Prote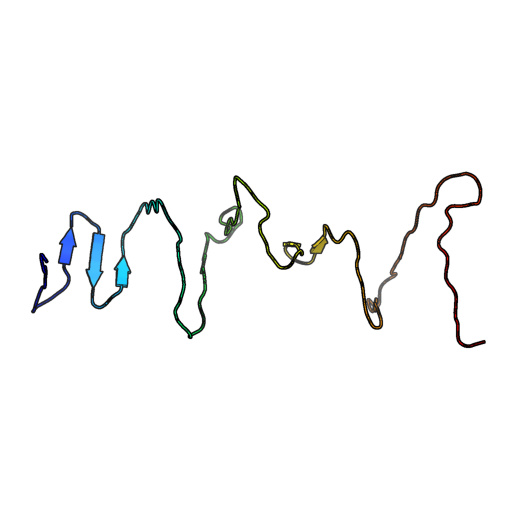in AF-A0A7S2SFD1-F1 (afdb_monomer_lite)

pLDDT: mean 79.33, std 13.16, range [44.53, 97.31]

Sequence (119 aa):
DLTVTSTNGCVVVEAVRFDGGAVSAVTTMEASGDVSLTDTAAQAISHTGAAGGSSDLTVSSTNGCVLVEGVRFDGTSISSVSTLAASSDISLTDTAAQTITHTGATGGSADLSLSSTNG

Radius of gyration: 25.22 Å; chains: 1; bounding box: 49×36×69 Å

Organism: NCBI:txid96639

Foldseek 3Di:
DDDDDDPPAWDDDPHWTHGPNDIDPDPDDDDPDDPDPPPPDDDDPDFPADPPDDRDDDDDDDPDDPPPVDWDDDDPDIDDCPDPPDPDDDDDDDPDDDDDDDDFDPDPPGDDDDDDPPD

Structure (mmCIF, N/CA/C/O backbone):
data_AF-A0A7S2SFD1-F1
#
_entry.id   AF-A0A7S2SFD1-F1
#
loop_
_atom_site.group_PDB
_atom_site.id
_atom_site.type_symbol
_atom_site.label_atom_id
_atom_site.label_alt_id
_atom_site.label_comp_id
_atom_site.label_asym_id
_atom_site.label_entity_id
_atom_site.label_seq_id
_atom_site.pdbx_PDB_ins_code
_atom_site.Cartn_x
_atom_site.Cartn_y
_atom_site.Cartn_z
_atom_site.occupancy
_atom_site.B_iso_or_equiv
_atom_site.auth_seq_id
_atom_site.auth_comp_id
_atom_site.auth_asym_id
_atom_site.auth_atom_id
_atom_site.pdbx_PDB_model_num
ATOM 1 N N . ASP A 1 1 ? -2.258 -12.448 39.566 1.00 72.50 1 ASP A N 1
ATOM 2 C CA . ASP A 1 1 ? -3.152 -12.120 38.443 1.00 72.50 1 ASP A CA 1
ATOM 3 C C . ASP A 1 1 ? -4.561 -11.866 38.907 1.00 72.50 1 ASP A C 1
ATOM 5 O O . ASP A 1 1 ? -5.026 -12.508 39.842 1.00 72.50 1 ASP A O 1
ATOM 9 N N . LEU A 1 2 ? -5.218 -10.915 38.252 1.00 84.94 2 LEU A N 1
ATOM 10 C CA . LEU A 1 2 ? -6.658 -10.731 38.332 1.00 84.94 2 LEU A CA 1
ATOM 11 C C . LEU A 1 2 ? -7.279 -11.387 37.097 1.00 84.94 2 LEU A C 1
ATOM 13 O O . LEU A 1 2 ? -6.846 -11.124 35.978 1.00 84.94 2 LEU A O 1
ATOM 17 N N . THR A 1 3 ? -8.294 -12.223 37.294 1.00 88.75 3 THR A N 1
ATOM 18 C CA . THR A 1 3 ? -9.052 -12.856 36.209 1.00 88.75 3 THR A CA 1
ATOM 19 C C . THR A 1 3 ? -10.498 -12.397 36.279 1.00 88.75 3 THR A C 1
ATOM 21 O O . THR A 1 3 ? -11.146 -12.537 37.313 1.00 88.75 3 THR A O 1
ATOM 24 N N . VAL A 1 4 ? -11.000 -11.854 35.172 1.00 87.56 4 VAL A N 1
ATOM 25 C CA . VAL A 1 4 ? -12.406 -11.478 35.010 1.00 87.56 4 VAL A CA 1
ATOM 26 C C . VAL A 1 4 ? -13.009 -12.419 33.977 1.00 87.56 4 VAL A C 1
ATOM 28 O O . VAL A 1 4 ? -12.522 -12.519 32.854 1.00 87.56 4 VAL A O 1
ATOM 31 N N . THR A 1 5 ? -14.047 -13.155 34.359 1.00 89.81 5 THR A N 1
ATOM 32 C CA . THR A 1 5 ? -14.703 -14.136 33.489 1.00 89.81 5 THR A CA 1
ATOM 33 C C . THR A 1 5 ? -16.205 -14.069 33.703 1.00 89.81 5 THR A C 1
ATOM 35 O O . THR A 1 5 ? -16.668 -13.974 34.837 1.00 89.81 5 THR A O 1
ATOM 38 N N . SER A 1 6 ? -16.963 -14.135 32.611 1.00 88.06 6 SER A N 1
ATOM 39 C CA . SER A 1 6 ? -18.410 -14.335 32.640 1.00 88.06 6 SER A CA 1
ATOM 40 C C . SER A 1 6 ? -18.716 -15.740 32.135 1.00 88.06 6 SER A C 1
ATOM 42 O O . SER A 1 6 ? -18.239 -16.139 31.077 1.00 88.06 6 SER A O 1
ATOM 44 N N . THR A 1 7 ? -19.496 -16.507 32.893 1.00 86.56 7 THR A N 1
ATOM 45 C CA . THR A 1 7 ? -19.909 -17.869 32.514 1.00 86.56 7 THR A CA 1
ATOM 46 C C . THR A 1 7 ? -21.164 -17.885 31.645 1.00 86.56 7 THR A C 1
ATOM 48 O O . THR A 1 7 ? -21.511 -18.919 31.082 1.00 86.56 7 THR A O 1
ATOM 51 N N . ASN A 1 8 ? -21.865 -16.752 31.542 1.00 85.25 8 ASN A N 1
ATOM 52 C CA . ASN A 1 8 ? -23.174 -16.652 30.896 1.00 85.25 8 ASN A CA 1
ATOM 53 C C . ASN A 1 8 ? -23.279 -15.442 29.952 1.00 85.25 8 ASN A C 1
ATOM 55 O O . ASN A 1 8 ? -24.357 -14.875 29.789 1.00 85.25 8 ASN A O 1
ATOM 59 N N . GLY A 1 9 ? -22.173 -15.037 29.321 1.00 89.44 9 GLY A N 1
ATOM 60 C CA . GLY A 1 9 ? -22.171 -13.966 28.326 1.00 89.44 9 GLY A CA 1
ATOM 61 C C . GLY A 1 9 ? -20.807 -13.306 28.154 1.00 89.44 9 GLY A C 1
ATOM 62 O O . GLY A 1 9 ? -19.777 -13.870 28.510 1.00 89.44 9 GLY A O 1
ATOM 63 N N . CYS A 1 10 ? -20.817 -12.085 27.625 1.00 93.44 10 CYS A N 1
ATOM 64 C CA . CYS A 1 10 ? -19.624 -11.258 27.479 1.00 93.44 10 CYS A CA 1
ATOM 65 C C . CYS A 1 10 ? -19.280 -10.507 28.769 1.00 93.44 10 CYS A C 1
ATOM 67 O O . CYS A 1 10 ? -20.143 -10.278 29.620 1.00 93.44 10 CYS 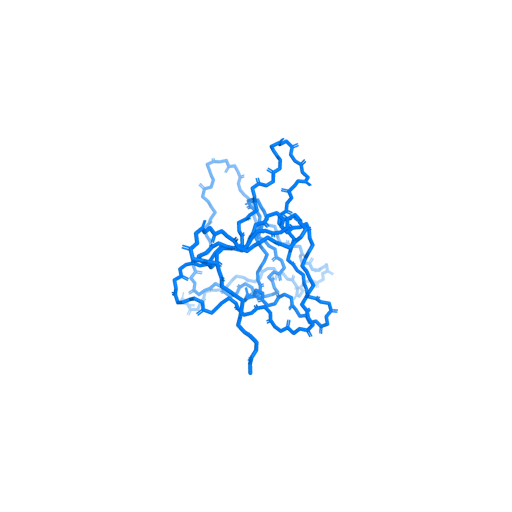A O 1
ATOM 69 N N . VAL A 1 11 ? -18.043 -10.024 28.855 1.00 95.12 11 VAL A N 1
ATOM 70 C CA . VAL A 1 11 ? -17.688 -8.940 29.779 1.00 95.12 11 VAL A CA 1
ATOM 71 C C . VAL A 1 11 ? -17.927 -7.618 29.054 1.00 95.12 11 VAL A C 1
ATOM 73 O O . VAL A 1 11 ? -17.469 -7.441 27.924 1.00 95.12 11 VAL A O 1
ATOM 76 N N . VAL A 1 12 ? -18.669 -6.709 29.686 1.00 94.31 12 VAL A N 1
ATOM 77 C CA . VAL A 1 12 ? -18.934 -5.364 29.163 1.00 94.31 12 VAL A CA 1
ATOM 78 C C . VAL A 1 12 ? -18.292 -4.347 30.093 1.00 94.31 12 VAL A C 1
ATOM 80 O O . VAL A 1 12 ? -18.529 -4.388 31.300 1.00 94.31 12 VAL A O 1
ATOM 83 N N . VAL A 1 13 ? -17.493 -3.450 29.525 1.00 94.00 13 VAL A N 1
ATOM 84 C CA . VAL A 1 13 ? -16.929 -2.284 30.213 1.00 94.00 13 VAL A CA 1
ATOM 85 C C . VAL A 1 13 ? -17.406 -1.062 29.440 1.00 94.00 13 VAL A C 1
ATOM 87 O O . VAL A 1 13 ? -17.034 -0.875 28.280 1.00 94.00 13 VAL A O 1
ATOM 90 N N . GLU A 1 14 ? -18.319 -0.302 30.044 1.00 95.19 14 GLU A N 1
ATOM 91 C CA . GLU A 1 14 ? -19.106 0.729 29.362 1.00 95.19 14 GLU A CA 1
ATOM 92 C C . GLU A 1 14 ? -19.761 0.178 28.077 1.00 95.19 14 GLU A C 1
ATOM 94 O O . GLU A 1 14 ? -20.685 -0.628 28.155 1.00 95.19 14 GLU A O 1
ATOM 99 N N . ALA A 1 15 ? -19.305 0.604 26.894 1.00 94.75 15 ALA A N 1
ATOM 100 C CA . ALA A 1 15 ? -19.824 0.159 25.601 1.00 94.75 15 ALA A CA 1
ATOM 101 C C . ALA A 1 15 ? -18.981 -0.952 24.953 1.00 94.75 15 ALA A C 1
ATOM 103 O O . ALA A 1 15 ? -19.439 -1.583 24.003 1.00 94.75 15 ALA A O 1
ATOM 104 N N . VAL A 1 16 ? -17.762 -1.200 25.442 1.00 97.31 16 VAL A N 1
ATOM 105 C CA . VAL A 1 16 ? -16.849 -2.184 24.852 1.00 97.31 16 VAL A CA 1
ATOM 106 C C . VAL A 1 16 ? -17.237 -3.581 25.320 1.00 97.31 16 VAL A C 1
ATOM 108 O O . VAL A 1 16 ? -17.360 -3.845 26.519 1.00 97.31 16 VAL A O 1
ATOM 111 N N . ARG A 1 17 ? -17.410 -4.495 24.361 1.00 95.94 17 ARG A N 1
ATOM 112 C CA . ARG A 1 17 ? -17.771 -5.897 24.605 1.00 95.94 17 ARG A CA 1
ATOM 113 C C . ARG A 1 17 ? -16.586 -6.814 24.314 1.00 95.94 17 ARG A C 1
ATOM 115 O O . ARG A 1 17 ? -16.077 -6.818 23.192 1.00 95.94 17 ARG A O 1
ATOM 122 N N . PHE A 1 18 ? -16.246 -7.649 25.295 1.00 96.06 18 PHE A N 1
ATOM 123 C CA . PHE A 1 18 ? -15.273 -8.738 25.198 1.00 96.06 18 PHE A CA 1
ATOM 124 C C . PHE A 1 18 ? -16.003 -10.083 25.166 1.00 96.06 18 PHE A C 1
ATOM 126 O O . PHE A 1 18 ? -16.700 -10.435 26.123 1.00 96.06 18 PHE A O 1
ATOM 133 N N . ASP A 1 19 ? -15.858 -10.831 24.074 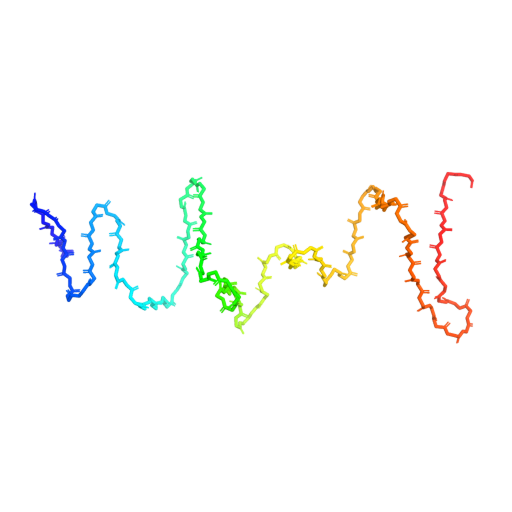1.00 94.06 19 ASP A N 1
ATOM 134 C CA . ASP A 1 19 ? -16.625 -12.055 23.825 1.00 94.06 19 ASP A CA 1
ATOM 135 C C . ASP A 1 19 ? -15.793 -13.113 23.095 1.00 94.06 19 ASP A C 1
ATOM 137 O O . ASP A 1 19 ? -15.483 -12.962 21.916 1.00 94.06 19 ASP A O 1
ATOM 141 N N . GLY A 1 20 ? -15.396 -14.172 23.808 1.00 85.19 20 GLY A N 1
ATOM 142 C CA . GLY A 1 20 ? -14.711 -15.327 23.211 1.00 85.19 20 GLY A CA 1
ATOM 143 C C . GLY A 1 20 ? -13.415 -15.012 22.446 1.00 85.19 20 GLY A C 1
ATOM 144 O O . GLY A 1 20 ? -13.030 -15.793 21.585 1.00 85.19 20 GLY A O 1
ATOM 145 N N . GLY A 1 21 ? -12.763 -13.876 22.728 1.00 86.25 21 GLY A N 1
ATOM 146 C CA . GLY A 1 21 ? -11.556 -13.390 22.040 1.00 86.25 21 GLY A CA 1
ATOM 147 C C . GLY A 1 21 ? -11.789 -12.186 21.119 1.00 86.25 21 GLY A C 1
ATOM 148 O O . GLY A 1 21 ? -10.844 -11.462 20.817 1.00 86.25 21 GLY A O 1
ATOM 149 N N . ALA A 1 22 ? -13.036 -11.914 20.728 1.00 92.38 22 ALA A N 1
ATOM 150 C CA . ALA A 1 22 ? -13.382 -10.708 19.991 1.00 92.38 22 ALA A CA 1
ATOM 151 C C . ALA A 1 22 ? -13.518 -9.505 20.932 1.00 92.38 22 ALA A C 1
ATOM 153 O O . ALA A 1 22 ? -14.052 -9.612 22.042 1.00 92.38 22 ALA A O 1
ATOM 154 N N . VAL A 1 23 ? -13.095 -8.342 20.441 1.00 95.50 23 VAL A N 1
ATOM 155 C CA . VAL A 1 23 ? -13.347 -7.046 21.071 1.00 95.50 23 VAL A CA 1
ATOM 156 C C . VAL A 1 23 ? -14.126 -6.195 20.076 1.00 95.50 23 VAL A C 1
ATOM 158 O O . VAL A 1 23 ? -13.734 -6.067 18.919 1.00 95.50 23 VAL A O 1
ATOM 161 N N . SER A 1 24 ? -15.262 -5.651 20.503 1.00 96.31 24 SER A N 1
ATOM 162 C CA . SER A 1 24 ? -16.178 -4.903 19.634 1.00 96.31 24 SER A CA 1
ATOM 163 C C . SER A 1 24 ? -16.642 -3.605 20.287 1.00 96.31 24 SER A C 1
ATOM 165 O O . SER A 1 24 ? -16.454 -3.406 21.488 1.00 96.31 24 SER A O 1
ATOM 167 N N . ALA A 1 25 ? -17.216 -2.714 19.470 1.00 96.88 25 ALA A N 1
ATOM 168 C CA . ALA A 1 25 ? -17.609 -1.352 19.847 1.00 96.88 25 ALA A CA 1
ATOM 169 C C . ALA A 1 25 ? -16.451 -0.461 20.343 1.00 96.88 25 ALA A C 1
ATOM 171 O O . ALA A 1 25 ? -16.687 0.627 20.865 1.00 96.88 25 ALA A O 1
ATOM 172 N N . VAL A 1 26 ? -15.198 -0.890 20.139 1.00 95.81 26 VAL A N 1
ATOM 173 C CA . VAL A 1 26 ? -14.018 -0.053 20.366 1.00 95.81 26 VAL A CA 1
ATOM 174 C C . VAL A 1 26 ? -14.070 1.110 19.391 1.00 95.81 26 VAL A C 1
ATOM 176 O O . VAL A 1 26 ? -14.001 0.921 18.179 1.00 95.81 26 VAL A O 1
ATOM 179 N N . THR A 1 27 ? -14.194 2.312 19.937 1.00 94.06 27 THR A N 1
ATOM 180 C CA . THR A 1 27 ? -14.138 3.545 19.153 1.00 94.06 27 THR A CA 1
ATOM 181 C C . THR A 1 27 ? -12.697 3.992 18.926 1.00 94.06 27 THR A C 1
ATOM 183 O O . THR A 1 27 ? -12.394 4.537 17.870 1.00 94.06 27 THR A O 1
ATOM 186 N N . THR A 1 28 ? -11.811 3.734 19.897 1.00 93.62 28 THR A N 1
ATOM 187 C CA . THR A 1 28 ? -10.402 4.153 19.878 1.00 93.62 28 THR A CA 1
ATOM 188 C C . THR A 1 28 ? -9.523 3.114 20.575 1.00 93.62 28 THR A C 1
ATOM 190 O O . THR A 1 28 ? -9.871 2.642 21.657 1.00 93.62 28 THR A O 1
ATOM 193 N N . MET A 1 29 ? -8.376 2.784 19.976 1.00 93.56 29 MET A N 1
ATOM 194 C CA . MET A 1 29 ? -7.340 1.928 20.561 1.00 93.56 29 MET A CA 1
ATOM 195 C C . MET A 1 29 ? -5.991 2.647 20.499 1.00 93.56 29 MET A C 1
ATOM 197 O O . MET A 1 29 ? -5.566 3.058 19.423 1.00 93.56 29 MET A O 1
ATOM 201 N N . GLU A 1 30 ? -5.315 2.758 21.643 1.00 94.25 30 GLU A N 1
ATOM 202 C CA . GLU A 1 30 ? -3.949 3.278 21.741 1.00 94.25 30 GLU A CA 1
ATOM 203 C C . GLU A 1 30 ? -3.011 2.173 22.238 1.00 94.25 30 GLU A C 1
ATOM 205 O O . GLU A 1 30 ? -3.281 1.529 23.254 1.00 94.25 30 GLU A O 1
ATOM 210 N N . ALA A 1 31 ? -1.909 1.954 21.517 1.00 93.75 31 ALA A N 1
ATOM 211 C CA . ALA A 1 31 ? -0.865 0.996 21.870 1.00 93.75 31 ALA A CA 1
ATOM 212 C C . ALA A 1 31 ? 0.478 1.729 22.009 1.00 93.75 31 ALA A C 1
ATOM 214 O O . ALA A 1 31 ? 0.907 2.425 21.093 1.00 93.75 31 ALA A O 1
ATOM 215 N N . SER A 1 32 ? 1.145 1.574 23.157 1.00 92.81 32 SER A N 1
ATOM 216 C CA . SER A 1 32 ? 2.461 2.179 23.431 1.00 92.81 32 SER A CA 1
ATOM 217 C C . SER A 1 32 ? 3.646 1.327 22.957 1.00 92.81 32 SER A C 1
ATOM 219 O O . SER A 1 32 ? 4.796 1.736 23.112 1.00 92.81 32 SER A O 1
ATOM 221 N N . GLY A 1 33 ? 3.370 0.150 22.395 1.00 92.88 33 GLY A N 1
ATOM 222 C CA . GLY A 1 33 ? 4.352 -0.787 21.859 1.00 92.88 33 GLY A CA 1
ATOM 223 C C . GLY A 1 33 ? 3.838 -1.459 20.590 1.00 92.88 33 GLY A C 1
ATOM 224 O O . GLY A 1 33 ? 2.889 -0.982 19.964 1.00 92.88 33 GLY A O 1
ATOM 225 N N . ASP A 1 34 ? 4.458 -2.574 20.221 1.00 93.56 34 ASP A N 1
ATOM 226 C CA . ASP A 1 34 ? 4.181 -3.229 18.947 1.00 93.56 34 ASP A CA 1
ATOM 227 C C . ASP A 1 34 ? 2.776 -3.835 18.900 1.00 93.56 34 ASP A C 1
ATOM 229 O O . ASP A 1 34 ? 2.378 -4.630 19.757 1.00 93.56 34 ASP A O 1
ATOM 233 N N . VAL A 1 35 ? 2.044 -3.518 17.832 1.00 92.25 35 VAL A N 1
ATOM 234 C CA . VAL A 1 35 ? 0.856 -4.277 17.445 1.00 92.25 35 VAL A CA 1
ATOM 235 C C . VAL A 1 35 ? 1.333 -5.465 16.630 1.00 92.25 35 VAL A C 1
ATOM 237 O O . VAL A 1 35 ? 1.526 -5.391 15.418 1.00 92.25 35 VAL A O 1
ATOM 240 N N . SER A 1 36 ? 1.578 -6.566 17.328 1.00 92.00 36 SER A N 1
ATOM 241 C CA . SER A 1 36 ? 2.023 -7.795 16.698 1.00 92.00 36 SER A CA 1
ATOM 242 C C . SER A 1 36 ? 0.810 -8.617 16.285 1.00 92.00 36 SER A C 1
ATOM 244 O O . SER A 1 36 ? 0.136 -9.232 17.112 1.00 92.00 36 SER A O 1
ATOM 246 N N . LEU A 1 37 ? 0.514 -8.610 14.990 1.00 91.38 37 LEU A N 1
ATOM 247 C CA . LEU A 1 37 ? -0.411 -9.564 14.409 1.00 91.38 37 LEU A CA 1
ATOM 248 C C . LEU A 1 37 ? 0.390 -10.851 14.163 1.00 91.38 37 LEU A C 1
ATOM 250 O O . LEU A 1 37 ? 1.087 -11.008 13.163 1.00 91.38 37 LEU A O 1
ATOM 254 N N . THR A 1 38 ? 0.367 -11.747 15.147 1.00 92.81 38 THR A N 1
ATOM 255 C CA . THR A 1 38 ? 1.222 -12.949 15.186 1.00 92.81 38 THR A CA 1
ATOM 256 C C . THR A 1 38 ? 0.512 -14.230 14.801 1.00 92.81 38 THR A C 1
ATOM 258 O O . THR A 1 38 ? 1.158 -15.278 14.750 1.00 92.81 38 THR A O 1
ATOM 261 N N . ASP A 1 39 ? -0.800 -14.169 14.559 1.00 88.81 39 ASP A N 1
ATOM 262 C CA . ASP A 1 39 ? -1.531 -15.326 14.071 1.00 88.81 39 ASP A CA 1
ATOM 263 C C . ASP A 1 39 ? -0.822 -15.872 12.834 1.00 88.81 39 ASP A C 1
ATOM 265 O O . ASP A 1 39 ? -0.483 -15.162 11.890 1.00 88.81 39 ASP A O 1
ATOM 269 N N . THR A 1 40 ? -0.572 -17.162 12.862 1.00 87.75 40 THR A N 1
ATOM 270 C CA . THR A 1 40 ? 0.002 -17.857 11.723 1.00 87.75 40 THR A CA 1
ATOM 271 C C . THR A 1 40 ? -0.972 -17.935 10.541 1.00 87.75 40 THR A C 1
ATOM 273 O O . THR A 1 40 ? -0.548 -18.213 9.422 1.00 87.75 40 THR A O 1
ATOM 276 N N . ALA A 1 41 ? -2.270 -17.710 10.772 1.00 89.06 41 ALA A N 1
ATOM 277 C CA . ALA A 1 41 ? -3.305 -17.639 9.750 1.00 89.06 41 ALA A CA 1
ATOM 278 C C . ALA A 1 41 ? -3.354 -16.266 9.053 1.00 89.06 41 ALA A C 1
ATOM 280 O O . ALA A 1 41 ? -2.712 -15.306 9.469 1.00 89.06 41 ALA A O 1
ATOM 281 N N . ALA A 1 42 ? -4.119 -16.175 7.957 1.00 81.00 42 ALA A N 1
ATOM 282 C CA . ALA A 1 42 ? -4.254 -14.948 7.180 1.00 81.00 42 ALA A CA 1
ATOM 283 C C . ALA A 1 42 ? -4.776 -13.806 8.048 1.00 81.00 42 ALA A C 1
ATOM 285 O O . ALA A 1 42 ? -5.852 -13.879 8.643 1.00 81.00 42 ALA A O 1
ATOM 286 N N . GLN A 1 43 ? -4.014 -12.727 8.047 1.00 87.69 43 GLN A N 1
ATOM 287 C CA . GLN A 1 43 ? -4.381 -11.514 8.735 1.00 87.69 43 GLN A CA 1
ATOM 288 C C . GLN A 1 43 ? -4.732 -10.475 7.703 1.00 87.69 43 GLN A C 1
ATOM 290 O O . GLN A 1 43 ? -4.036 -10.278 6.706 1.00 87.69 43 GLN A O 1
ATOM 295 N N . ALA A 1 44 ? -5.824 -9.792 7.973 1.00 88.56 44 ALA A N 1
ATOM 296 C CA . ALA A 1 44 ? -6.205 -8.639 7.211 1.00 88.56 44 ALA A CA 1
ATOM 297 C C . ALA A 1 44 ? -6.418 -7.502 8.185 1.00 88.56 44 ALA A C 1
ATOM 299 O O . ALA A 1 44 ? -7.100 -7.637 9.201 1.00 88.56 44 ALA A O 1
ATOM 300 N N . ILE A 1 45 ? -5.894 -6.352 7.802 1.00 88.38 45 ILE A N 1
ATOM 301 C CA . ILE A 1 45 ? -6.420 -5.090 8.279 1.00 88.38 45 ILE A CA 1
ATOM 302 C C . ILE A 1 45 ? -7.526 -4.743 7.284 1.00 88.38 45 ILE A C 1
ATOM 304 O O . ILE A 1 45 ? -7.272 -4.174 6.224 1.00 88.38 45 ILE A O 1
ATOM 308 N N . SER A 1 46 ? -8.745 -5.214 7.560 1.00 87.50 46 SER A N 1
ATOM 309 C CA . SER A 1 46 ? -9.887 -4.961 6.682 1.00 87.50 46 SER A CA 1
ATOM 310 C C . SER A 1 46 ? -10.510 -3.615 7.019 1.00 87.50 46 SER A C 1
ATOM 312 O O . SER A 1 46 ? -10.961 -3.381 8.138 1.00 87.50 46 SER A O 1
ATOM 314 N N . HIS A 1 47 ? -10.544 -2.741 6.021 1.00 85.56 47 HIS A N 1
ATOM 315 C CA . HIS A 1 47 ? -11.204 -1.452 6.078 1.00 85.56 47 HIS A CA 1
ATOM 316 C C . HIS A 1 47 ? -12.300 -1.446 5.015 1.00 85.56 47 HIS A C 1
ATOM 318 O O . HIS A 1 47 ? -12.010 -1.440 3.822 1.00 85.56 47 HIS A O 1
ATOM 324 N N . THR A 1 48 ? -13.562 -1.500 5.431 1.00 82.75 48 THR A N 1
ATOM 325 C CA . THR A 1 48 ? -14.694 -1.532 4.494 1.00 82.75 48 THR A CA 1
ATOM 326 C C . THR A 1 48 ? -14.969 -0.170 3.871 1.00 82.75 48 THR A C 1
ATOM 328 O O . THR A 1 48 ? -15.392 -0.108 2.720 1.00 82.75 48 THR A O 1
ATOM 331 N N . GLY A 1 49 ? -14.707 0.907 4.617 1.00 76.88 49 GLY A N 1
ATOM 332 C CA . GLY A 1 49 ? -15.017 2.276 4.219 1.00 76.88 49 GLY A CA 1
ATOM 333 C C . GLY A 1 49 ? -16.496 2.515 3.867 1.00 76.88 49 GLY A C 1
ATOM 334 O O . GLY A 1 49 ? -17.321 1.603 3.839 1.00 76.88 49 GLY A O 1
ATOM 335 N N . ALA A 1 50 ? -16.867 3.769 3.616 1.00 78.25 50 ALA A N 1
ATOM 336 C CA . ALA A 1 50 ? -18.144 4.127 3.012 1.00 78.25 50 ALA A CA 1
ATOM 337 C C . ALA A 1 50 ? -18.041 4.123 1.473 1.00 78.25 50 ALA A C 1
ATOM 339 O O . ALA A 1 50 ? -17.062 4.608 0.901 1.00 78.25 50 ALA A O 1
ATOM 340 N N . ALA A 1 51 ? -19.070 3.613 0.786 1.00 71.25 51 ALA A N 1
ATOM 341 C CA . ALA A 1 51 ? -19.151 3.669 -0.673 1.00 71.25 51 ALA A CA 1
ATOM 342 C C . ALA A 1 51 ? -19.300 5.127 -1.151 1.00 71.25 51 ALA A C 1
ATOM 344 O O . ALA A 1 51 ? -20.162 5.849 -0.656 1.00 71.25 51 ALA A O 1
ATOM 345 N N . GLY A 1 52 ? -18.493 5.551 -2.131 1.00 64.88 52 GLY A N 1
ATOM 346 C CA . GLY A 1 52 ? -18.564 6.906 -2.708 1.00 64.88 52 GLY A CA 1
ATOM 347 C C . GLY A 1 52 ? -17.345 7.802 -2.469 1.00 64.88 52 GLY A C 1
ATOM 348 O O . GLY A 1 52 ? -17.360 8.948 -2.908 1.00 64.88 52 GLY A O 1
ATOM 349 N N . GLY A 1 53 ? -16.281 7.268 -1.860 1.00 62.25 53 GLY A N 1
ATOM 350 C CA . GLY A 1 53 ? -14.960 7.902 -1.769 1.00 62.25 53 GLY A CA 1
ATOM 351 C C . GLY A 1 53 ? -14.692 8.616 -0.439 1.00 62.25 53 GLY A C 1
ATOM 352 O O . GLY A 1 53 ? -15.598 9.185 0.167 1.00 62.25 53 GLY A O 1
ATOM 353 N N . SER A 1 54 ? -13.417 8.632 -0.025 1.00 59.28 54 SER A N 1
ATOM 354 C CA . SER A 1 54 ? -12.830 9.236 1.199 1.00 59.28 54 SER A CA 1
ATOM 355 C C . SER A 1 54 ? -12.815 8.378 2.469 1.00 59.28 54 SER A C 1
ATOM 357 O O . SER A 1 54 ? -12.510 8.884 3.546 1.00 59.28 54 SER A O 1
ATOM 359 N N . SER A 1 55 ? -13.151 7.094 2.388 1.00 77.81 55 SER A N 1
ATOM 360 C CA . SER A 1 55 ? -13.014 6.172 3.519 1.00 77.81 55 SER A CA 1
ATOM 361 C C . SER A 1 55 ? -11.982 5.110 3.174 1.00 77.81 55 SER A C 1
ATOM 363 O O . SER A 1 55 ? -12.335 3.993 2.794 1.00 77.81 55 SER A O 1
ATOM 365 N N . ASP A 1 56 ? -10.716 5.476 3.337 1.00 79.88 56 ASP A N 1
ATOM 366 C CA . ASP A 1 56 ? -9.577 4.671 2.908 1.00 79.88 56 ASP A CA 1
ATOM 367 C C . ASP A 1 56 ? -8.791 4.125 4.106 1.00 79.88 56 ASP A C 1
ATOM 369 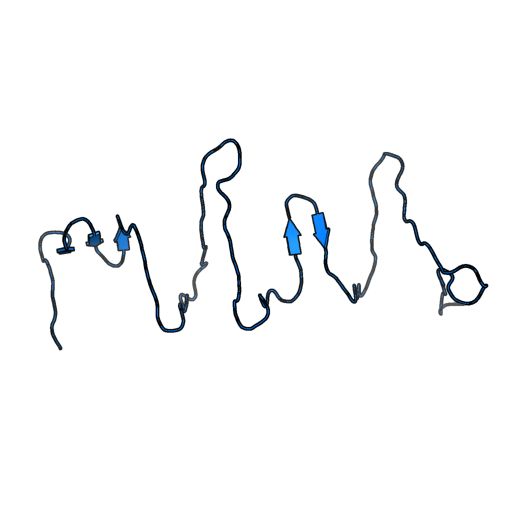O O . ASP A 1 56 ? -8.740 4.732 5.179 1.00 79.88 56 ASP A O 1
ATOM 373 N N . LEU A 1 57 ? -8.127 2.983 3.912 1.00 83.81 57 LEU A N 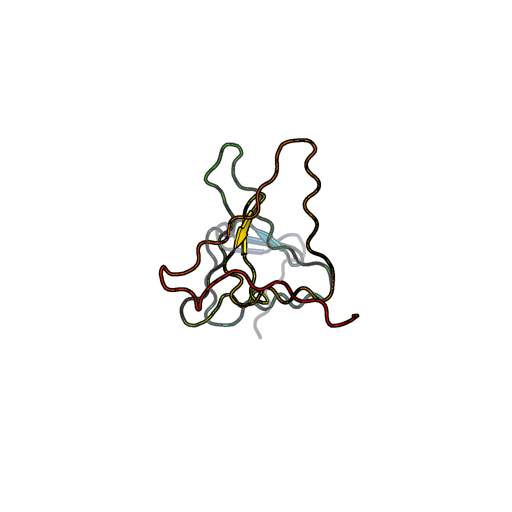1
ATOM 374 C CA . LEU A 1 57 ? -7.159 2.464 4.875 1.00 83.81 57 LEU A CA 1
ATOM 375 C C . LEU A 1 57 ? -5.865 3.287 4.814 1.00 83.81 57 LEU A C 1
ATOM 377 O O . LEU A 1 57 ? -5.225 3.349 3.766 1.00 83.81 57 LEU A O 1
ATOM 381 N N . THR A 1 58 ? -5.445 3.859 5.947 1.00 78.06 58 THR A N 1
ATOM 382 C CA . THR A 1 58 ? -4.183 4.614 6.059 1.00 78.06 58 THR A CA 1
ATOM 383 C C . THR A 1 58 ? -3.136 3.833 6.862 1.00 78.06 58 THR A C 1
ATOM 385 O O . THR A 1 58 ? -3.399 3.436 7.995 1.00 78.06 58 THR A O 1
ATOM 388 N N . VAL A 1 59 ? -1.940 3.641 6.283 1.00 84.62 59 VAL A N 1
ATOM 389 C CA . VAL A 1 59 ? -0.773 2.972 6.901 1.00 84.62 59 VAL A CA 1
ATOM 390 C C . VAL A 1 59 ? 0.448 3.895 6.815 1.00 84.62 59 VAL A C 1
ATOM 392 O O . VAL A 1 59 ? 0.822 4.322 5.723 1.00 84.62 59 VAL A O 1
ATOM 395 N N . SER A 1 60 ? 1.075 4.210 7.957 1.00 63.66 60 SER A N 1
ATOM 396 C CA . SER A 1 60 ? 2.153 5.210 8.050 1.00 63.66 60 SER A CA 1
ATOM 397 C C . SER A 1 60 ? 3.140 4.925 9.189 1.00 63.66 60 SER A C 1
ATOM 399 O O . SER A 1 60 ? 2.738 4.439 10.241 1.00 63.66 60 SER A O 1
ATOM 401 N N . SER A 1 61 ? 4.413 5.291 9.004 1.00 72.75 61 SER A N 1
ATOM 402 C CA . SER A 1 61 ? 5.479 5.187 10.017 1.00 72.75 61 SER A CA 1
ATOM 403 C C . SER A 1 61 ? 6.068 6.579 10.328 1.00 72.75 61 SER A C 1
ATOM 405 O O . SER A 1 61 ? 6.450 7.283 9.394 1.00 72.75 61 SER A O 1
ATOM 407 N N . THR A 1 62 ? 6.110 6.997 11.614 1.00 63.97 62 THR A N 1
ATOM 408 C CA . THR A 1 62 ? 6.477 8.375 12.062 1.00 63.97 62 THR A CA 1
ATOM 409 C C . THR A 1 62 ? 7.989 8.611 12.188 1.00 63.97 62 THR A C 1
ATOM 411 O O . THR A 1 62 ? 8.458 9.732 12.000 1.00 63.97 62 THR A O 1
ATOM 414 N N . ASN A 1 63 ? 8.766 7.565 12.495 1.00 66.94 63 ASN A N 1
ATOM 415 C CA . ASN A 1 63 ? 10.220 7.642 12.712 1.00 66.94 63 ASN A CA 1
ATOM 416 C C . ASN A 1 63 ? 11.031 6.694 11.779 1.00 66.94 63 ASN A C 1
ATOM 418 O O . ASN A 1 63 ? 12.210 6.470 12.050 1.00 66.94 63 ASN A O 1
ATOM 422 N N . GLY A 1 64 ? 10.446 6.153 10.687 1.00 51.22 64 GLY A N 1
ATOM 423 C CA . GLY A 1 64 ? 11.089 5.220 9.734 1.00 51.22 64 GLY A CA 1
ATOM 424 C C . GLY A 1 64 ? 10.312 5.021 8.418 1.00 51.22 64 GLY A C 1
ATOM 425 O O . GLY A 1 64 ? 9.335 5.717 8.157 1.00 51.22 64 GLY A O 1
ATOM 426 N N . CYS A 1 65 ? 10.728 4.081 7.562 1.00 48.16 65 CYS A N 1
ATOM 427 C CA . CYS A 1 65 ? 9.951 3.746 6.362 1.00 48.16 65 CYS A CA 1
ATOM 428 C C . CYS A 1 65 ? 8.645 3.049 6.778 1.00 48.16 65 CYS A C 1
ATOM 430 O O . CYS A 1 65 ? 8.645 2.260 7.727 1.00 48.16 65 CYS A O 1
ATOM 432 N N . VAL A 1 66 ? 7.558 3.228 6.013 1.00 61.44 66 VAL A N 1
ATOM 433 C CA . VAL A 1 66 ? 6.710 2.052 5.798 1.00 61.44 66 VAL A CA 1
ATOM 434 C C . VAL A 1 66 ? 7.602 1.137 4.985 1.00 61.44 66 VAL A C 1
ATOM 436 O O . VAL A 1 66 ? 7.750 1.312 3.777 1.00 61.44 66 VAL A O 1
ATOM 439 N N . LEU A 1 67 ? 8.277 0.221 5.676 1.00 53.38 67 LEU A N 1
ATOM 440 C CA . LEU A 1 67 ? 8.770 -0.970 5.023 1.00 53.38 67 LEU A CA 1
ATOM 441 C C . LEU A 1 67 ? 7.528 -1.778 4.658 1.00 53.38 67 LEU A C 1
ATOM 443 O O . LEU A 1 67 ? 7.132 -2.725 5.323 1.00 53.38 67 LEU A O 1
ATOM 447 N N . VAL A 1 68 ? 6.894 -1.339 3.579 1.00 57.09 68 VAL A N 1
ATOM 448 C CA . VAL A 1 68 ? 6.643 -2.288 2.524 1.00 57.09 68 VAL A CA 1
ATOM 449 C C . VAL A 1 68 ? 8.037 -2.598 2.030 1.00 57.09 68 VAL A C 1
ATOM 451 O O . VAL A 1 68 ? 8.847 -1.690 1.850 1.00 57.09 68 VAL A O 1
ATOM 454 N N . GLU A 1 69 ? 8.346 -3.849 1.801 1.00 49.91 69 GLU A N 1
ATOM 455 C CA . GLU A 1 69 ? 9.373 -4.126 0.815 1.00 49.91 69 GLU A CA 1
ATOM 456 C C . GLU A 1 69 ? 9.048 -3.244 -0.438 1.00 49.91 69 GLU A C 1
ATOM 458 O O . GLU A 1 69 ? 7.937 -3.303 -0.967 1.00 49.91 69 GLU A O 1
ATOM 463 N N . GLY A 1 70 ? 9.945 -2.283 -0.745 1.00 58.53 70 GLY A N 1
ATOM 464 C CA . GLY A 1 70 ? 9.709 -0.832 -0.994 1.00 58.53 70 GLY A CA 1
ATOM 465 C C . GLY A 1 70 ? 8.871 -0.344 -2.184 1.00 58.53 70 GLY A C 1
ATOM 466 O O . GLY A 1 70 ? 9.376 0.403 -3.023 1.00 58.53 70 GLY A O 1
ATOM 467 N N . VAL A 1 71 ? 7.584 -0.691 -2.238 1.00 72.06 71 VAL A N 1
ATOM 468 C CA . VAL A 1 71 ? 6.691 -0.356 -3.362 1.00 72.06 71 VAL A CA 1
ATOM 469 C C . VAL A 1 71 ? 5.364 0.246 -2.901 1.00 72.06 71 VAL A C 1
ATOM 471 O O . VAL A 1 71 ? 4.797 -0.146 -1.882 1.00 72.06 71 VAL A O 1
ATOM 474 N N . ARG A 1 72 ? 4.840 1.186 -3.703 1.00 57.25 72 ARG A N 1
ATOM 475 C CA . ARG A 1 72 ? 3.501 1.765 -3.537 1.00 57.25 72 ARG A CA 1
ATOM 476 C C . ARG A 1 72 ? 2.500 1.136 -4.513 1.00 57.25 72 ARG A C 1
ATOM 478 O O . ARG A 1 72 ? 2.747 1.193 -5.711 1.00 57.25 72 ARG A O 1
ATOM 485 N N . PHE A 1 73 ? 1.369 0.626 -4.016 1.00 63.72 73 PHE A N 1
ATOM 486 C CA . PHE A 1 73 ? 0.192 0.230 -4.810 1.00 63.72 73 PHE A CA 1
ATOM 487 C C . PHE A 1 73 ? -0.925 1.262 -4.615 1.00 63.72 73 PHE A C 1
ATOM 489 O O . PHE A 1 73 ? -1.284 1.557 -3.478 1.00 63.72 73 PHE A O 1
ATOM 496 N N . ASP A 1 74 ? -1.458 1.818 -5.702 1.00 44.53 74 ASP A N 1
ATOM 497 C CA . ASP A 1 74 ? -2.483 2.867 -5.660 1.00 44.53 74 ASP A CA 1
ATOM 498 C C . ASP A 1 74 ? -3.454 2.753 -6.837 1.00 44.53 74 ASP A C 1
ATOM 500 O O . ASP A 1 74 ? -3.115 3.116 -7.966 1.00 44.53 74 ASP A O 1
ATOM 504 N N . GLY A 1 75 ? -4.654 2.216 -6.595 1.00 65.75 75 GLY A N 1
ATOM 505 C CA . GLY A 1 75 ? -5.623 1.945 -7.659 1.00 65.75 75 GLY A CA 1
ATOM 506 C C . GLY A 1 75 ? -5.018 1.048 -8.749 1.00 65.75 75 GLY A C 1
ATOM 507 O O . GLY A 1 75 ? -4.801 -0.138 -8.516 1.00 65.75 75 GLY A O 1
ATOM 508 N N . THR A 1 76 ? -4.725 1.617 -9.929 1.00 71.00 76 THR A N 1
ATOM 509 C CA . THR A 1 76 ? -4.044 0.938 -11.057 1.00 71.00 76 THR A CA 1
ATOM 510 C C . THR A 1 76 ? -2.568 1.329 -11.242 1.00 71.00 76 THR A C 1
ATOM 512 O O . THR A 1 76 ? -1.959 0.934 -12.232 1.00 71.00 76 THR A O 1
ATOM 515 N N . SER A 1 77 ? -1.985 2.129 -10.347 1.00 49.06 77 SER A N 1
ATOM 516 C CA . SER A 1 77 ? -0.632 2.686 -10.481 1.00 49.06 77 SER A CA 1
ATOM 517 C C . SER A 1 77 ? 0.339 2.154 -9.426 1.00 49.06 77 SER A C 1
ATOM 519 O O . SER A 1 77 ? -0.036 1.869 -8.288 1.00 49.06 77 SER A O 1
ATOM 521 N N . ILE A 1 78 ? 1.617 2.085 -9.807 1.00 80.75 78 ILE A N 1
ATOM 522 C CA . ILE A 1 78 ? 2.751 1.750 -8.939 1.00 80.75 78 ILE A CA 1
ATOM 523 C C . ILE A 1 78 ? 3.810 2.846 -9.084 1.00 80.75 78 ILE A C 1
ATOM 525 O O . ILE A 1 78 ? 4.070 3.309 -10.193 1.00 80.75 78 ILE A O 1
ATOM 529 N N . SER A 1 79 ? 4.427 3.287 -7.986 1.00 63.78 79 SER A N 1
ATOM 530 C CA . SER A 1 79 ? 5.403 4.385 -8.018 1.00 63.78 79 SER A CA 1
ATOM 531 C C . SER A 1 79 ? 6.533 4.225 -7.000 1.00 63.78 79 SER A C 1
ATOM 533 O O . SER A 1 79 ? 6.526 3.305 -6.183 1.00 63.78 79 SER A O 1
ATOM 535 N N . SER A 1 80 ? 7.470 5.182 -7.029 1.00 66.62 80 SER A N 1
ATOM 536 C CA . SER A 1 80 ? 8.567 5.346 -6.054 1.00 66.62 80 SER A CA 1
ATOM 537 C C . SER A 1 80 ? 9.679 4.301 -6.141 1.00 66.62 80 SER A C 1
ATOM 539 O O . SER A 1 80 ? 10.528 4.199 -5.260 1.00 66.62 80 SER A O 1
ATOM 541 N N . VAL A 1 81 ? 9.709 3.567 -7.246 1.00 76.56 81 VAL A N 1
ATOM 542 C CA . VAL A 1 81 ? 10.743 2.586 -7.534 1.00 76.56 81 VAL A CA 1
ATOM 543 C C . VAL A 1 81 ? 12.021 3.311 -7.992 1.00 76.56 81 VAL A C 1
ATOM 545 O O . VAL A 1 81 ? 12.056 3.844 -9.098 1.00 76.56 81 VAL A O 1
ATOM 548 N N . SER A 1 82 ? 13.063 3.364 -7.146 1.00 77.38 82 SER A N 1
ATOM 549 C CA . SER A 1 82 ? 14.359 4.002 -7.483 1.00 77.38 82 SER A CA 1
ATOM 550 C C . SER A 1 82 ? 15.211 3.144 -8.416 1.00 77.38 82 SER A C 1
ATOM 552 O O . SER A 1 82 ? 15.895 3.653 -9.298 1.00 77.38 82 SER A O 1
ATOM 554 N N . THR A 1 83 ? 15.149 1.832 -8.202 1.00 70.94 83 THR A N 1
ATOM 555 C CA . THR A 1 83 ? 15.696 0.804 -9.076 1.00 70.94 83 THR A CA 1
ATOM 556 C C . THR A 1 83 ? 14.568 -0.169 -9.312 1.00 70.94 83 THR A C 1
ATOM 558 O O . THR A 1 83 ? 14.176 -0.900 -8.403 1.00 70.94 83 THR A O 1
ATOM 561 N N . LEU A 1 84 ? 14.036 -0.178 -10.530 1.00 78.00 84 LEU A N 1
ATOM 562 C CA . LEU A 1 84 ? 13.183 -1.275 -10.950 1.00 78.00 84 LEU A CA 1
ATOM 563 C C . LEU A 1 84 ? 14.104 -2.324 -11.550 1.00 78.00 84 LEU A C 1
ATOM 565 O O . LEU A 1 84 ? 14.339 -2.355 -12.754 1.00 78.00 84 LEU A O 1
ATOM 569 N N . ALA A 1 85 ? 14.694 -3.140 -10.684 1.00 72.56 85 ALA A N 1
ATOM 570 C CA . ALA A 1 85 ? 15.396 -4.323 -11.137 1.00 72.56 85 ALA A CA 1
ATOM 571 C C . ALA A 1 85 ? 14.341 -5.347 -11.565 1.00 72.56 85 ALA A C 1
ATOM 573 O O . ALA A 1 85 ? 13.790 -6.074 -10.741 1.00 72.56 85 ALA A O 1
ATOM 574 N N . ALA A 1 86 ? 14.040 -5.369 -12.860 1.00 80.06 86 ALA A N 1
ATOM 575 C CA . ALA A 1 86 ? 13.327 -6.471 -13.478 1.00 80.06 86 ALA A CA 1
ATOM 576 C C . ALA A 1 86 ? 14.370 -7.488 -13.953 1.00 80.06 86 ALA A C 1
ATOM 578 O O . ALA A 1 86 ? 15.254 -7.163 -14.738 1.00 80.06 86 ALA A O 1
ATOM 579 N N . SER A 1 87 ? 14.294 -8.722 -13.465 1.00 81.31 87 SER A N 1
ATOM 580 C CA . SER A 1 87 ? 15.193 -9.805 -13.883 1.00 81.31 87 SER A CA 1
ATOM 581 C C . SER A 1 87 ? 14.814 -10.432 -15.239 1.00 81.31 87 SER A C 1
ATOM 583 O O . SER A 1 87 ? 15.512 -11.332 -15.699 1.00 81.31 87 SER A O 1
ATOM 585 N N . SER A 1 88 ? 13.724 -9.975 -15.867 1.00 80.75 88 SER A N 1
ATOM 586 C CA . SER A 1 88 ? 13.179 -10.419 -17.159 1.00 80.75 88 SER A CA 1
ATOM 587 C C . SER A 1 88 ? 12.459 -9.234 -17.830 1.00 80.75 88 SER A C 1
ATOM 589 O O . SER A 1 88 ? 12.956 -8.109 -17.787 1.00 80.75 88 SER A O 1
ATOM 591 N N . ASP A 1 89 ? 11.291 -9.457 -18.425 1.00 84.50 89 ASP A N 1
ATOM 592 C CA . ASP A 1 89 ? 10.712 -8.541 -19.397 1.00 84.50 89 ASP A CA 1
ATOM 593 C C . ASP A 1 89 ? 9.703 -7.589 -18.740 1.00 84.50 89 ASP A C 1
ATOM 595 O O . ASP A 1 89 ? 8.858 -7.991 -17.939 1.00 84.50 89 ASP A O 1
ATOM 599 N N . ILE A 1 90 ? 9.742 -6.317 -19.131 1.00 87.25 90 ILE A N 1
ATOM 600 C CA . ILE A 1 90 ? 8.661 -5.354 -18.889 1.00 87.25 90 ILE A CA 1
ATOM 601 C C . ILE A 1 90 ? 7.793 -5.348 -20.158 1.00 87.25 90 ILE A C 1
ATOM 603 O O . ILE A 1 90 ? 8.248 -4.899 -21.206 1.00 87.25 90 ILE A O 1
ATOM 607 N N . SER A 1 91 ? 6.562 -5.868 -20.096 1.00 82.62 91 SER A N 1
ATOM 608 C CA . SER A 1 91 ? 5.645 -5.972 -21.246 1.00 82.62 91 SER A CA 1
ATOM 609 C C . SER A 1 91 ? 4.553 -4.902 -21.203 1.00 82.62 91 SER A C 1
ATOM 611 O O . SER A 1 91 ? 3.944 -4.670 -20.161 1.00 82.62 91 SER A O 1
ATOM 613 N N . LEU A 1 92 ? 4.276 -4.278 -22.345 1.00 88.06 92 LEU A N 1
ATOM 614 C CA . LEU A 1 92 ? 3.241 -3.262 -22.533 1.00 88.06 92 LEU A CA 1
ATOM 615 C C . LEU A 1 92 ? 2.315 -3.753 -23.663 1.00 88.06 92 LEU A C 1
ATOM 617 O O . LEU A 1 92 ? 2.727 -3.805 -24.821 1.00 88.06 92 LEU A O 1
ATOM 621 N N . THR A 1 93 ? 1.090 -4.186 -23.343 1.00 80.50 93 THR A N 1
ATOM 622 C CA . THR A 1 93 ? 0.235 -5.019 -24.225 1.00 80.50 93 THR A CA 1
ATOM 623 C C . THR A 1 93 ? -1.104 -4.398 -24.636 1.00 80.50 93 THR A C 1
ATOM 625 O O . THR A 1 93 ? -1.920 -5.079 -25.256 1.00 80.50 93 THR A O 1
ATOM 628 N N . ASP A 1 94 ? -1.351 -3.128 -24.316 1.00 86.69 94 ASP A N 1
ATOM 629 C CA . ASP A 1 94 ? -2.579 -2.447 -24.741 1.00 86.69 94 ASP A CA 1
ATOM 630 C C . ASP A 1 94 ? -2.733 -2.477 -26.284 1.00 86.69 94 ASP A C 1
ATOM 632 O O . ASP A 1 94 ? -1.766 -2.339 -27.035 1.00 86.69 94 ASP A O 1
ATOM 636 N N . THR A 1 95 ? -3.961 -2.679 -26.770 1.00 84.25 95 THR A N 1
ATOM 637 C CA . THR A 1 95 ? -4.300 -2.653 -28.209 1.00 84.25 95 THR A CA 1
ATOM 638 C C . THR A 1 95 ? -4.370 -1.235 -28.774 1.00 84.25 95 THR A C 1
ATOM 640 O O . THR A 1 95 ? -4.345 -1.044 -29.992 1.00 84.25 95 THR A O 1
ATOM 643 N N . ALA A 1 96 ? -4.468 -0.243 -27.887 1.00 88.50 96 ALA A N 1
ATOM 644 C CA . ALA A 1 96 ? -4.314 1.161 -28.219 1.00 88.50 96 ALA A CA 1
ATOM 645 C C . ALA A 1 96 ? -2.828 1.544 -28.363 1.00 88.50 96 ALA A C 1
ATOM 647 O O . ALA A 1 96 ? -1.918 0.746 -28.142 1.00 88.50 96 ALA A O 1
ATOM 648 N N . ALA A 1 97 ? -2.566 2.792 -28.757 1.00 84.56 97 ALA A N 1
ATOM 649 C CA . ALA A 1 97 ? -1.204 3.308 -28.831 1.00 84.56 97 ALA A CA 1
ATOM 650 C C . ALA A 1 97 ? -0.562 3.369 -27.433 1.00 84.56 97 ALA A C 1
ATOM 652 O O . ALA A 1 97 ? -1.149 3.913 -26.499 1.00 84.56 97 ALA A O 1
ATOM 653 N N . GLN A 1 98 ? 0.660 2.848 -27.320 1.00 85.81 98 GLN A N 1
ATOM 654 C CA . GLN A 1 98 ? 1.438 2.799 -26.082 1.00 85.81 98 GLN A CA 1
ATOM 655 C C . GLN A 1 98 ? 2.752 3.559 -26.253 1.00 85.81 98 GLN A C 1
ATOM 657 O O . GLN A 1 98 ? 3.337 3.552 -27.338 1.00 85.81 98 GLN A O 1
ATOM 662 N N . THR A 1 99 ? 3.241 4.180 -25.178 1.00 84.25 99 THR A N 1
ATOM 663 C CA . THR A 1 99 ? 4.431 5.038 -25.232 1.00 84.25 99 THR A CA 1
ATOM 664 C C . THR A 1 99 ? 5.326 4.811 -24.018 1.00 84.25 99 THR A C 1
ATOM 666 O O . THR A 1 99 ? 4.859 4.883 -22.883 1.00 84.25 99 THR A O 1
ATOM 669 N N . ILE A 1 100 ? 6.625 4.600 -24.255 1.00 85.56 100 ILE A N 1
ATOM 670 C CA . ILE A 1 100 ? 7.678 4.728 -23.238 1.00 85.56 100 ILE A CA 1
ATOM 671 C C . ILE A 1 100 ? 8.460 5.997 -23.568 1.00 85.56 100 ILE A C 1
ATOM 673 O O . ILE A 1 100 ? 9.054 6.095 -24.641 1.00 85.56 100 ILE A O 1
ATOM 677 N N . THR A 1 101 ? 8.473 6.964 -22.655 1.00 83.69 101 THR A N 1
ATOM 678 C CA . THR A 1 101 ? 9.143 8.253 -22.863 1.00 83.69 101 THR A CA 1
ATOM 679 C C . THR A 1 101 ? 10.342 8.369 -21.933 1.00 83.69 101 THR A C 1
ATOM 681 O O . THR A 1 101 ? 10.190 8.331 -20.715 1.00 83.69 101 THR A O 1
ATOM 684 N N . HIS A 1 102 ? 11.527 8.559 -22.509 1.00 81.88 102 HIS A N 1
ATOM 685 C CA . HIS A 1 102 ? 12.739 8.934 -21.786 1.00 81.88 102 HIS A CA 1
ATOM 686 C C . HIS A 1 102 ? 13.145 10.356 -22.184 1.00 81.88 102 HIS A C 1
ATOM 688 O O . HIS A 1 102 ? 13.186 10.684 -23.368 1.00 81.88 102 HIS A O 1
ATOM 694 N N . THR A 1 103 ? 13.469 11.199 -21.207 1.00 73.50 103 THR A N 1
ATOM 695 C CA . THR A 1 103 ? 13.906 12.584 -21.428 1.00 73.50 103 THR A CA 1
ATOM 696 C C . THR A 1 103 ? 15.306 12.769 -20.852 1.00 73.50 103 THR A C 1
ATOM 698 O O . THR A 1 103 ? 15.461 13.067 -19.669 1.00 73.50 103 THR A O 1
ATOM 701 N N . GLY A 1 104 ? 16.322 12.545 -21.686 1.00 69.62 104 GLY A N 1
ATOM 702 C CA . GLY A 1 104 ? 17.732 12.750 -21.340 1.00 69.62 104 GLY A CA 1
ATOM 703 C C . GLY A 1 104 ? 18.144 14.229 -21.334 1.00 69.62 104 GLY A C 1
ATOM 704 O O . GLY A 1 104 ? 17.457 15.078 -21.902 1.00 69.62 104 GLY A O 1
ATOM 705 N N . ALA A 1 105 ? 19.276 14.558 -20.702 1.00 65.38 105 ALA A N 1
ATOM 706 C CA . ALA A 1 105 ? 19.779 15.935 -20.629 1.00 65.38 105 ALA A CA 1
ATOM 707 C C . ALA A 1 105 ? 20.370 16.418 -21.969 1.00 65.38 105 ALA A C 1
ATOM 709 O O . ALA A 1 105 ? 21.095 15.690 -22.651 1.00 65.38 105 ALA A O 1
ATOM 710 N N . THR A 1 106 ? 20.111 17.681 -22.327 1.00 63.09 106 THR A N 1
ATOM 711 C CA . THR A 1 106 ? 20.620 18.309 -23.557 1.00 63.09 106 THR A CA 1
ATOM 712 C C . THR A 1 106 ? 22.148 18.426 -23.505 1.00 63.09 106 THR A C 1
ATOM 714 O O . THR A 1 106 ? 22.672 19.286 -22.801 1.00 63.09 106 THR A O 1
ATOM 717 N N . GLY A 1 107 ? 22.873 17.563 -24.226 1.00 61.66 107 GLY A N 1
ATOM 718 C CA . GLY A 1 107 ? 24.344 17.615 -24.260 1.00 61.66 107 GLY A CA 1
ATOM 719 C C . GLY A 1 107 ? 25.084 16.353 -24.722 1.00 61.66 107 GLY A C 1
ATOM 720 O O . GLY A 1 107 ? 26.295 16.417 -24.895 1.00 61.66 107 GLY A O 1
ATOM 721 N N . GLY A 1 108 ? 24.391 15.232 -24.960 1.00 58.88 108 GLY A N 1
ATOM 722 C CA . GLY A 1 108 ? 24.937 14.072 -25.689 1.00 58.88 108 GLY A CA 1
ATOM 723 C C . GLY A 1 108 ? 25.451 12.888 -24.855 1.00 58.88 108 GLY A C 1
ATOM 724 O O . GLY A 1 108 ? 25.729 11.846 -25.434 1.00 58.88 108 GLY A O 1
ATOM 725 N N . SER A 1 109 ? 25.526 12.986 -23.521 1.00 61.69 109 SER A N 1
ATOM 726 C CA . SER A 1 109 ? 26.032 11.897 -22.649 1.00 61.69 109 SER A CA 1
ATOM 727 C C . SER A 1 109 ? 24.962 11.210 -21.782 1.00 61.69 109 SER A C 1
ATOM 729 O O . SER A 1 109 ? 25.305 10.388 -20.938 1.00 61.69 109 SER A O 1
ATOM 731 N N . ALA A 1 110 ? 23.683 11.563 -21.940 1.00 67.00 110 ALA A N 1
ATOM 732 C CA . ALA A 1 110 ? 22.585 11.164 -21.047 1.00 67.00 110 ALA A CA 1
ATOM 733 C C . ALA A 1 110 ? 21.375 10.582 -21.802 1.00 67.00 110 ALA A C 1
ATOM 735 O O . ALA A 1 110 ? 20.231 10.815 -21.416 1.00 67.00 110 ALA A O 1
ATOM 736 N N . ASP A 1 111 ? 21.624 9.878 -22.905 1.00 76.62 111 ASP A N 1
ATOM 737 C CA . ASP A 1 111 ? 20.572 9.250 -23.706 1.00 76.62 111 ASP A CA 1
ATOM 738 C C . ASP A 1 111 ? 20.112 7.906 -23.129 1.00 76.62 111 ASP A C 1
ATOM 740 O O . ASP A 1 111 ? 20.813 7.266 -22.341 1.00 76.62 111 ASP A O 1
ATOM 744 N N . LEU A 1 112 ? 18.926 7.461 -23.558 1.00 78.81 112 LEU A N 1
ATOM 745 C CA . LEU A 1 112 ? 18.455 6.104 -23.293 1.00 78.81 112 LEU A CA 1
ATOM 746 C C . LEU A 1 112 ? 19.392 5.109 -23.994 1.0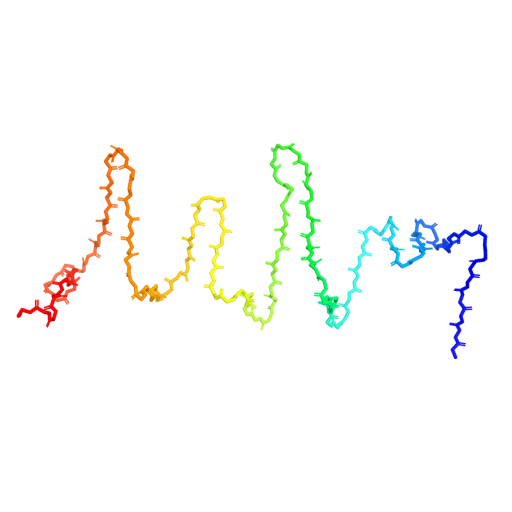0 78.81 112 LEU A C 1
ATOM 748 O O . LEU A 1 112 ? 19.353 4.969 -25.214 1.00 78.81 112 LEU A O 1
ATOM 752 N N . SER A 1 113 ? 20.230 4.415 -23.226 1.00 76.94 113 SER A N 1
ATOM 753 C CA . SER A 1 113 ? 21.113 3.373 -23.754 1.00 76.94 113 SER A CA 1
ATOM 754 C C . SER A 1 113 ? 20.410 2.017 -23.739 1.00 76.94 113 SER A C 1
ATOM 756 O O . SER A 1 113 ? 20.010 1.531 -22.681 1.00 76.94 113 SER A O 1
ATOM 758 N N . LEU A 1 114 ? 20.279 1.401 -24.915 1.00 78.62 114 LEU A N 1
ATOM 759 C CA . LEU A 1 114 ? 19.782 0.038 -25.097 1.00 78.62 114 LEU A CA 1
ATOM 760 C C . LEU A 1 114 ? 20.891 -0.782 -25.766 1.00 78.62 114 LEU A C 1
ATOM 762 O O . LEU A 1 114 ? 21.309 -0.468 -26.878 1.00 78.62 114 LEU A O 1
ATOM 766 N N . SER A 1 115 ? 21.389 -1.812 -25.082 1.00 74.19 115 SER A N 1
ATOM 767 C CA . SER A 1 115 ? 22.509 -2.642 -25.539 1.00 74.19 115 SER A CA 1
ATOM 768 C C . SER A 1 115 ? 22.179 -4.127 -25.389 1.00 74.19 115 SER A C 1
ATOM 770 O O . SER A 1 115 ? 21.603 -4.531 -24.379 1.00 74.19 115 SER A O 1
ATOM 772 N N . SER A 1 116 ? 22.559 -4.929 -26.389 1.00 77.19 116 SER A N 1
ATOM 773 C CA . SER A 1 116 ? 22.530 -6.395 -26.340 1.00 77.19 116 SER A CA 1
ATOM 774 C C . SER A 1 116 ? 23.949 -6.913 -26.147 1.00 77.19 116 SER A C 1
ATOM 776 O O . SER A 1 116 ? 24.858 -6.508 -26.864 1.00 77.19 116 SER A O 1
ATOM 778 N N . THR A 1 117 ? 24.137 -7.833 -25.204 1.00 77.44 117 THR A N 1
ATOM 779 C CA . THR A 1 117 ? 25.417 -8.525 -24.978 1.00 77.44 117 THR A CA 1
ATOM 780 C C . THR A 1 117 ? 25.511 -9.866 -25.709 1.00 77.44 117 THR A C 1
ATOM 782 O O . THR A 1 117 ? 26.552 -10.516 -25.664 1.00 77.44 117 THR A O 1
ATOM 785 N N . ASN A 1 118 ? 24.446 -10.270 -26.407 1.00 70.88 118 ASN A N 1
ATOM 786 C CA . ASN A 1 118 ? 24.459 -11.375 -27.357 1.00 70.88 118 ASN A CA 1
ATOM 787 C C . ASN A 1 118 ? 24.517 -10.781 -28.771 1.00 70.88 118 ASN A C 1
ATOM 789 O O . ASN A 1 118 ? 23.500 -10.301 -29.282 1.00 70.88 118 ASN A O 1
ATOM 793 N N . GLY A 1 119 ? 25.724 -10.775 -29.344 1.00 49.22 119 GLY A N 1
ATOM 794 C CA . GLY A 1 119 ? 26.079 -10.144 -30.618 1.00 49.22 119 GLY A CA 1
ATOM 795 C C . GLY A 1 119 ? 27.437 -9.469 -30.540 1.00 49.22 119 GLY A C 1
ATOM 796 O O . GLY A 1 119 ? 27.467 -8.314 -30.072 1.00 49.22 119 GLY A O 1
#

Secondary structure (DSSP, 8-state):
------SSS-EEETTEEEETTEEES-S----SS------SS---------TTS--------SSS---SSS-EEETTEEE--S----SS------SS---------TTSSS------S--